Protein AF-A0A8B6BRU9-F1 (afdb_monomer)

Mean predicted aligned error: 6.91 Å

Structure (mmCIF, N/CA/C/O backbone):
data_AF-A0A8B6BRU9-F1
#
_entry.id   AF-A0A8B6BRU9-F1
#
loop_
_atom_site.group_PDB
_atom_site.id
_atom_site.type_symbol
_atom_site.label_atom_id
_atom_site.label_alt_id
_atom_site.label_comp_id
_atom_site.label_asym_id
_atom_site.label_entity_id
_atom_site.label_seq_id
_atom_site.pdbx_PDB_ins_code
_atom_site.Cartn_x
_atom_site.Cartn_y
_atom_site.Cartn_z
_atom_site.occupancy
_atom_site.B_iso_or_equiv
_atom_site.auth_seq_id
_atom_site.auth_comp_id
_atom_site.auth_asym_id
_atom_site.auth_atom_id
_atom_site.pdbx_PDB_model_num
ATOM 1 N N . SER A 1 1 ? 18.654 -21.212 -11.147 1.00 52.75 1 SER A N 1
ATOM 2 C CA . SER A 1 1 ? 19.265 -21.314 -9.809 1.00 52.75 1 SER A CA 1
ATOM 3 C C . SER A 1 1 ? 19.669 -22.758 -9.631 1.00 52.75 1 SER A C 1
ATOM 5 O O . SER A 1 1 ? 18.832 -23.611 -9.872 1.00 52.75 1 SER A O 1
ATOM 7 N N . ASN A 1 2 ? 20.925 -23.029 -9.279 1.00 65.88 2 ASN A N 1
ATOM 8 C CA . ASN A 1 2 ? 21.421 -24.390 -9.036 1.00 65.88 2 ASN A CA 1
ATOM 9 C C . ASN A 1 2 ? 21.401 -24.660 -7.526 1.00 65.88 2 ASN A C 1
ATOM 11 O O . ASN A 1 2 ? 22.452 -24.834 -6.919 1.00 65.88 2 ASN A O 1
ATOM 15 N N . ILE A 1 3 ? 20.226 -24.543 -6.906 1.00 76.19 3 ILE A N 1
ATOM 16 C CA . ILE A 1 3 ? 20.066 -24.890 -5.491 1.00 76.19 3 ILE A CA 1
ATOM 17 C C . ILE A 1 3 ? 19.654 -26.359 -5.480 1.00 76.19 3 ILE A C 1
ATOM 19 O O . ILE A 1 3 ? 18.602 -26.680 -6.022 1.00 76.19 3 ILE A O 1
ATOM 23 N N . ASP A 1 4 ? 20.517 -27.218 -4.945 1.00 79.44 4 ASP A N 1
ATOM 24 C CA . ASP A 1 4 ? 20.210 -28.621 -4.671 1.00 79.44 4 ASP A CA 1
ATOM 25 C C . ASP A 1 4 ? 19.446 -28.690 -3.344 1.00 79.44 4 ASP A C 1
ATOM 27 O O . ASP A 1 4 ? 19.988 -28.368 -2.286 1.00 79.44 4 ASP A O 1
ATOM 31 N N . ASP A 1 5 ? 18.159 -29.014 -3.422 1.00 79.31 5 ASP A N 1
ATOM 32 C CA . ASP A 1 5 ? 17.233 -29.138 -2.298 1.00 79.31 5 ASP A CA 1
ATOM 33 C C . ASP A 1 5 ? 16.903 -30.602 -1.973 1.00 79.31 5 ASP A C 1
ATOM 35 O O . ASP A 1 5 ? 16.049 -30.868 -1.128 1.00 79.3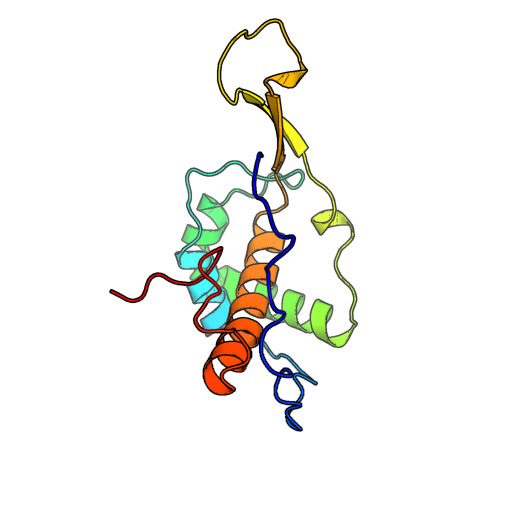1 5 ASP A O 1
ATOM 39 N N . SER A 1 6 ? 17.616 -31.560 -2.575 1.00 84.12 6 SER A N 1
ATOM 40 C CA . SER A 1 6 ? 17.391 -32.996 -2.363 1.00 84.12 6 SER A CA 1
ATOM 41 C C . SER A 1 6 ? 17.587 -33.441 -0.907 1.00 84.12 6 SER A C 1
ATOM 43 O O . SER A 1 6 ? 16.987 -34.424 -0.474 1.00 84.12 6 SER A O 1
ATOM 45 N N . SER A 1 7 ? 18.379 -32.695 -0.128 1.00 82.00 7 SER A N 1
ATOM 46 C CA . SER A 1 7 ? 18.582 -32.895 1.313 1.00 82.00 7 SER A CA 1
ATOM 47 C C . SER A 1 7 ? 17.824 -31.891 2.192 1.00 82.00 7 SER A C 1
ATOM 49 O O . SER A 1 7 ? 18.076 -31.823 3.398 1.00 82.00 7 SER A O 1
ATOM 51 N N . ALA A 1 8 ? 16.952 -31.055 1.620 1.00 76.75 8 ALA A N 1
ATOM 52 C CA . ALA A 1 8 ? 16.189 -30.085 2.392 1.00 76.75 8 ALA A CA 1
ATOM 53 C C . ALA A 1 8 ? 15.130 -30.813 3.227 1.00 76.75 8 ALA A C 1
ATOM 55 O O . ALA A 1 8 ? 14.197 -31.418 2.703 1.00 76.75 8 ALA A O 1
ATOM 56 N N . MET A 1 9 ? 15.265 -30.743 4.550 1.00 75.44 9 MET A N 1
ATOM 57 C CA . MET A 1 9 ? 14.213 -31.194 5.453 1.00 75.44 9 MET A CA 1
ATOM 58 C C . MET A 1 9 ? 13.185 -30.079 5.623 1.00 75.44 9 MET A C 1
ATOM 60 O O . MET A 1 9 ? 13.547 -28.913 5.814 1.00 75.44 9 MET A O 1
ATOM 64 N N . LEU A 1 10 ? 11.901 -30.435 5.561 1.00 69.81 10 LEU A N 1
ATOM 65 C CA . LEU A 1 10 ? 10.838 -29.514 5.946 1.00 69.81 10 LEU A CA 1
ATOM 66 C C . LEU A 1 10 ? 11.035 -29.108 7.418 1.00 69.81 10 LEU A C 1
ATOM 68 O O . LEU A 1 10 ? 11.491 -29.932 8.217 1.00 69.81 10 LEU A O 1
ATOM 72 N N . PRO A 1 11 ? 10.719 -27.856 7.793 1.00 67.81 11 PRO A N 1
ATOM 73 C CA . PRO A 1 11 ? 10.690 -27.466 9.197 1.00 67.81 11 PRO A CA 1
ATOM 74 C C . PRO A 1 11 ? 9.796 -28.414 10.009 1.00 67.81 11 PRO A C 1
ATOM 76 O O . PRO A 1 11 ? 8.821 -28.941 9.470 1.00 67.81 11 PRO A O 1
ATOM 79 N N . GLU A 1 12 ? 10.113 -28.594 11.297 1.00 69.50 12 GLU A N 1
ATOM 80 C CA . GLU A 1 12 ? 9.214 -29.250 12.260 1.00 69.50 12 GLU A CA 1
ATOM 81 C C . GLU A 1 12 ? 7.785 -28.701 12.119 1.00 69.50 12 GLU A C 1
ATOM 83 O O . GLU A 1 12 ? 7.612 -27.518 11.802 1.00 69.50 12 GLU A O 1
ATOM 88 N N . GLU A 1 13 ? 6.780 -29.565 12.325 1.00 65.06 13 GLU A N 1
ATOM 89 C CA . GLU A 1 13 ? 5.365 -29.238 12.124 1.00 65.06 13 GLU A CA 1
ATOM 90 C C . GLU A 1 13 ? 5.026 -27.852 12.683 1.00 65.06 13 GLU A C 1
ATOM 92 O O . GLU A 1 13 ? 5.288 -27.533 13.848 1.00 65.06 13 GLU A O 1
ATOM 97 N N . LEU A 1 14 ? 4.458 -27.006 11.818 1.00 65.06 14 LEU A N 1
ATOM 98 C CA . LEU A 1 14 ? 4.011 -25.677 12.206 1.00 65.06 14 LEU A CA 1
ATOM 99 C C . LEU A 1 14 ? 3.031 -25.826 13.368 1.00 65.06 14 LEU A C 1
ATOM 101 O O . LEU A 1 14 ? 2.045 -26.554 13.262 1.00 65.06 14 LEU A O 1
ATOM 105 N N . LYS A 1 15 ? 3.294 -25.118 14.471 1.00 65.12 15 LYS A N 1
ATOM 106 C CA . LYS A 1 15 ? 2.386 -25.095 15.618 1.00 65.12 15 LYS A CA 1
ATOM 107 C C . LYS A 1 15 ? 0.998 -24.673 15.142 1.00 65.12 15 LYS A C 1
ATOM 109 O O . LYS A 1 15 ? 0.804 -23.524 14.750 1.00 65.12 15 LYS A O 1
ATOM 114 N N . THR A 1 16 ? 0.031 -25.580 15.223 1.00 65.38 16 THR A N 1
ATOM 115 C CA . THR A 1 16 ? -1.384 -25.223 15.146 1.00 65.38 16 THR A CA 1
ATOM 116 C C . THR A 1 16 ? -1.723 -24.361 16.352 1.00 65.38 16 THR A C 1
ATOM 118 O O . THR A 1 16 ? -1.684 -24.808 17.498 1.00 65.38 16 THR A O 1
ATOM 121 N N . ILE A 1 17 ? -2.011 -23.097 16.081 1.00 71.19 17 ILE A N 1
ATOM 122 C CA . ILE A 1 17 ? -2.473 -22.104 17.048 1.00 71.19 17 ILE A CA 1
ATOM 123 C C . ILE A 1 17 ? -3.997 -22.139 17.067 1.00 71.19 17 ILE A C 1
ATOM 125 O O . ILE A 1 17 ? -4.619 -22.260 16.016 1.00 71.19 17 ILE A O 1
ATOM 129 N N . SER A 1 18 ? -4.600 -22.016 18.250 1.00 71.75 18 SER A N 1
ATOM 130 C CA . SER A 1 18 ? -6.062 -21.936 18.368 1.00 71.75 18 SER A CA 1
ATOM 131 C C . SER A 1 18 ? -6.612 -20.519 18.180 1.00 71.75 18 SER A C 1
ATOM 133 O O . SER A 1 18 ? -7.825 -20.355 18.126 1.00 71.75 18 SER A O 1
ATOM 135 N N . ASP A 1 19 ? -5.746 -19.503 18.171 1.00 81.25 19 ASP A N 1
ATOM 136 C CA . ASP A 1 19 ? -6.125 -18.094 18.039 1.00 81.25 19 ASP A CA 1
ATOM 137 C C . ASP A 1 19 ? -6.041 -17.696 16.563 1.00 81.25 19 ASP A C 1
ATOM 139 O O . ASP A 1 19 ? -4.944 -17.604 16.014 1.00 81.25 19 ASP A O 1
ATOM 143 N N . ASP A 1 20 ? -7.195 -17.527 15.920 1.00 83.25 20 ASP A N 1
ATOM 144 C CA . ASP A 1 20 ? -7.311 -17.172 14.503 1.00 83.25 20 ASP A CA 1
ATOM 145 C C . ASP A 1 20 ? -7.592 -15.672 14.329 1.00 83.25 20 ASP A C 1
ATOM 147 O O . ASP A 1 20 ? -8.274 -15.038 15.142 1.00 83.25 20 ASP A O 1
ATOM 151 N N . ILE A 1 21 ? -7.114 -15.094 13.225 1.00 87.50 21 ILE A N 1
ATOM 152 C CA . ILE A 1 21 ? -7.401 -13.705 12.851 1.00 87.50 21 ILE A CA 1
ATOM 153 C C . ILE A 1 21 ? -8.797 -13.643 12.220 1.00 87.50 21 ILE A C 1
ATOM 155 O O . ILE A 1 21 ? -8.961 -13.459 11.017 1.00 87.50 21 ILE A O 1
ATOM 159 N N . SER A 1 22 ? -9.819 -13.780 13.059 1.00 87.44 22 SER A N 1
ATOM 160 C CA . SER A 1 22 ? -11.223 -13.770 12.628 1.00 87.44 22 SER A CA 1
ATOM 161 C C . SER A 1 22 ? -11.722 -12.390 12.189 1.00 87.44 22 SER A C 1
ATOM 163 O O . SER A 1 22 ? -12.653 -12.290 11.390 1.00 87.44 22 SER A O 1
ATOM 165 N N . TYR A 1 23 ? -11.121 -11.313 12.703 1.00 89.75 23 TYR A N 1
ATOM 166 C CA . TYR A 1 23 ? -11.561 -9.946 12.440 1.00 89.75 23 TYR A CA 1
ATOM 167 C C . TYR A 1 23 ? -10.405 -8.944 12.523 1.00 89.75 23 TYR A C 1
ATOM 169 O O . TYR A 1 23 ? -9.545 -9.022 13.403 1.00 89.75 23 TYR A O 1
ATOM 177 N N . ILE A 1 24 ? -10.400 -7.971 11.609 1.00 94.25 24 ILE A N 1
ATOM 178 C CA . ILE A 1 24 ? -9.455 -6.852 11.594 1.00 94.25 24 ILE A CA 1
ATOM 179 C C . ILE A 1 24 ? -10.256 -5.557 11.560 1.00 94.25 24 ILE A C 1
ATOM 181 O O . ILE A 1 24 ? -10.998 -5.303 10.614 1.00 94.25 24 ILE A O 1
ATOM 185 N N . GLU A 1 25 ? -10.029 -4.709 12.558 1.00 95.38 25 GLU A N 1
ATOM 186 C CA . GLU A 1 25 ? -10.527 -3.340 12.582 1.00 95.38 25 GLU A CA 1
ATOM 187 C C . GLU A 1 25 ? -9.362 -2.364 12.560 1.00 95.38 25 GLU A C 1
ATOM 189 O O . GLU A 1 25 ? -8.460 -2.395 13.403 1.00 95.38 25 GLU A O 1
ATOM 194 N N . LEU A 1 26 ? -9.386 -1.481 11.570 1.00 97.44 26 LEU A N 1
ATOM 195 C CA . LEU A 1 26 ? -8.394 -0.437 11.425 1.00 97.44 26 LEU A CA 1
ATOM 196 C C . LEU A 1 26 ? -8.837 0.795 12.205 1.00 97.44 26 LEU A C 1
ATOM 198 O O . LEU A 1 26 ? -9.981 1.236 12.108 1.00 97.44 26 LEU A O 1
ATOM 202 N N . THR A 1 27 ? -7.907 1.391 12.945 1.00 97.94 27 THR A N 1
ATOM 203 C CA . THR A 1 27 ? -8.138 2.671 13.618 1.00 97.94 27 THR A CA 1
ATOM 204 C C . THR A 1 27 ? -7.679 3.829 12.740 1.00 97.94 27 THR A C 1
ATOM 206 O O . THR A 1 27 ? -6.766 3.700 11.918 1.00 97.94 27 THR A O 1
ATOM 209 N N . VAL A 1 28 ? -8.266 5.010 12.953 1.00 98.25 28 VAL A N 1
ATOM 210 C CA . VAL A 1 28 ? -7.859 6.239 12.248 1.00 98.25 28 VAL A CA 1
ATOM 211 C C . VAL A 1 28 ? -6.375 6.557 12.440 1.00 98.25 28 VAL A C 1
ATOM 213 O O . VAL A 1 28 ? -5.734 7.044 11.513 1.00 98.25 28 VAL A O 1
ATOM 216 N N . THR A 1 29 ? -5.814 6.234 13.609 1.00 97.75 29 THR A N 1
ATOM 217 C CA . THR A 1 29 ? -4.391 6.421 13.916 1.00 97.75 29 THR A CA 1
ATOM 218 C C . THR A 1 29 ? -3.518 5.507 13.063 1.00 97.75 29 THR A C 1
ATOM 220 O O . THR A 1 29 ? -2.563 5.975 12.454 1.00 97.75 29 THR A O 1
ATOM 223 N N . VAL A 1 30 ? -3.880 4.222 12.937 1.00 97.00 30 VAL A N 1
ATOM 224 C CA . VAL A 1 30 ? -3.145 3.279 12.077 1.00 97.00 30 VAL A CA 1
ATOM 225 C C . VAL A 1 30 ? -3.159 3.749 10.626 1.00 97.00 30 VAL A C 1
ATOM 227 O O . VAL A 1 30 ? -2.121 3.724 9.969 1.00 97.00 30 VAL A O 1
ATOM 230 N N . VAL A 1 31 ? -4.308 4.199 10.122 1.00 98.25 31 VAL A N 1
ATOM 231 C CA . VAL A 1 31 ? -4.417 4.703 8.746 1.00 98.25 31 VAL A CA 1
ATOM 232 C C . VAL A 1 31 ? -3.576 5.965 8.553 1.00 98.25 31 VAL A C 1
ATOM 234 O O . VAL A 1 31 ? -2.841 6.058 7.572 1.00 98.25 31 VAL A O 1
ATOM 237 N N . GLU A 1 32 ? -3.616 6.908 9.494 1.00 98.44 32 GLU A N 1
ATOM 238 C CA . GLU A 1 32 ? -2.794 8.120 9.436 1.00 98.44 32 GLU A CA 1
ATOM 239 C C . GLU A 1 32 ? -1.292 7.809 9.426 1.00 98.44 32 GLU A C 1
ATOM 241 O O . GLU A 1 32 ? -0.558 8.361 8.603 1.00 98.44 32 GLU A O 1
ATOM 246 N N . ASP A 1 33 ? -0.836 6.903 10.292 1.00 97.94 33 ASP A N 1
ATOM 247 C CA . ASP A 1 33 ? 0.566 6.485 10.353 1.00 97.94 33 ASP A CA 1
ATOM 248 C C . ASP A 1 33 ? 1.026 5.889 9.020 1.00 97.94 33 ASP A C 1
ATOM 250 O O . ASP A 1 33 ? 2.114 6.209 8.535 1.00 97.94 33 ASP A O 1
ATOM 254 N N . ILE A 1 34 ? 0.185 5.055 8.397 1.00 98.06 34 ILE A N 1
ATOM 255 C CA . ILE A 1 34 ? 0.468 4.479 7.081 1.00 98.06 34 ILE A CA 1
ATOM 256 C C . ILE A 1 34 ? 0.574 5.569 6.010 1.00 98.06 34 ILE A C 1
ATOM 258 O O . ILE A 1 34 ? 1.529 5.552 5.233 1.00 98.06 34 ILE A O 1
ATOM 262 N N . LEU A 1 35 ? -0.343 6.540 5.988 1.00 98.38 35 LEU A N 1
ATOM 263 C CA . LEU A 1 35 ? -0.306 7.652 5.031 1.00 98.38 35 LEU A CA 1
ATOM 264 C C . LEU A 1 35 ? 0.966 8.501 5.187 1.00 98.38 35 LEU A C 1
ATOM 266 O O . LEU A 1 35 ? 1.596 8.862 4.193 1.00 98.38 35 LEU A O 1
ATOM 270 N N . LYS A 1 36 ? 1.408 8.761 6.423 1.00 98.12 36 LYS A N 1
ATOM 271 C CA . LYS A 1 36 ? 2.616 9.559 6.708 1.00 98.12 36 LYS A CA 1
ATOM 272 C C . LYS A 1 36 ? 3.911 8.911 6.213 1.00 98.12 36 LYS A C 1
ATOM 274 O O . LYS A 1 36 ? 4.861 9.619 5.859 1.00 98.12 36 LYS A O 1
ATOM 279 N N . ILE A 1 37 ? 3.971 7.580 6.163 1.00 96.94 37 ILE A N 1
ATOM 280 C CA . ILE A 1 37 ? 5.163 6.844 5.706 1.00 96.94 37 ILE A CA 1
ATOM 281 C C . ILE A 1 37 ? 5.154 6.530 4.206 1.00 96.94 37 ILE A C 1
ATOM 283 O O . ILE A 1 37 ? 6.125 5.963 3.699 1.00 96.94 37 ILE A O 1
ATOM 287 N N . VAL A 1 38 ? 4.097 6.904 3.478 1.00 97.00 38 VAL A N 1
ATOM 288 C CA . VAL A 1 38 ? 4.074 6.811 2.015 1.00 97.00 38 VAL A CA 1
ATOM 289 C C . VAL A 1 38 ? 5.244 7.613 1.437 1.00 97.00 38 VAL A C 1
ATOM 291 O O . VAL A 1 38 ? 5.530 8.734 1.859 1.00 97.00 38 VAL A O 1
ATOM 294 N N . ASN A 1 39 ? 5.948 7.035 0.461 1.00 96.94 39 ASN A N 1
ATOM 295 C CA . ASN A 1 39 ? 7.031 7.734 -0.220 1.00 96.94 39 ASN A CA 1
ATOM 296 C C . ASN A 1 39 ? 6.442 8.700 -1.271 1.00 96.94 39 ASN A C 1
ATOM 298 O O . ASN A 1 39 ? 5.895 8.223 -2.271 1.00 96.94 39 ASN A O 1
ATOM 302 N N . PRO A 1 40 ? 6.576 10.030 -1.089 1.00 97.00 40 PRO A N 1
ATOM 303 C CA . PRO A 1 40 ? 5.925 11.025 -1.940 1.00 97.00 40 PRO A CA 1
ATOM 304 C C . PRO A 1 40 ? 6.481 11.081 -3.370 1.00 97.00 40 PRO A C 1
ATOM 306 O O . PRO A 1 40 ? 5.843 11.678 -4.231 1.00 97.00 40 PRO A O 1
ATOM 309 N N . THR A 1 41 ? 7.648 10.483 -3.642 1.00 96.69 41 THR A N 1
ATOM 310 C CA . THR A 1 41 ? 8.295 10.511 -4.968 1.00 96.69 41 THR A CA 1
ATOM 311 C C . THR A 1 41 ? 7.941 9.313 -5.848 1.00 96.69 41 THR A C 1
ATOM 313 O O . THR A 1 41 ? 8.401 9.221 -6.985 1.00 96.69 41 THR A O 1
ATOM 316 N N . LYS A 1 42 ? 7.149 8.361 -5.338 1.00 93.81 42 LYS A N 1
ATOM 317 C CA . LYS A 1 42 ? 6.716 7.196 -6.117 1.00 93.81 42 LYS A CA 1
ATOM 318 C C . LYS A 1 42 ? 5.649 7.580 -7.150 1.00 93.81 42 LYS A C 1
ATOM 320 O O . LYS A 1 42 ? 4.956 8.581 -7.013 1.00 93.81 42 LYS A O 1
ATOM 325 N N . ALA A 1 43 ? 5.528 6.762 -8.191 1.00 94.31 43 ALA A N 1
ATOM 326 C CA . ALA A 1 43 ? 4.511 6.936 -9.222 1.00 94.31 43 ALA A CA 1
ATOM 327 C C . ALA A 1 43 ? 3.108 6.567 -8.704 1.00 94.31 43 ALA A C 1
ATOM 329 O O . ALA A 1 43 ? 2.969 5.645 -7.892 1.00 94.31 43 ALA A O 1
ATOM 330 N N . SER A 1 44 ? 2.087 7.264 -9.206 1.00 95.69 44 SER A N 1
ATOM 331 C CA . SER A 1 44 ? 0.679 6.909 -8.998 1.00 95.69 44 SER A CA 1
ATOM 332 C C . SER A 1 44 ? 0.289 5.657 -9.791 1.00 95.69 44 SER A C 1
ATOM 334 O O . SER A 1 44 ? 0.937 5.299 -10.779 1.00 95.69 44 SER A O 1
ATOM 336 N N . GLY A 1 45 ? -0.790 5.002 -9.359 1.00 95.38 45 GLY A N 1
ATOM 337 C CA . GLY A 1 45 ? -1.445 3.944 -10.126 1.00 95.38 45 GLY A CA 1
ATOM 338 C C . GLY A 1 45 ? -2.397 4.503 -11.196 1.00 95.38 45 GLY A C 1
ATOM 339 O O . GLY A 1 45 ? -2.360 5.700 -11.493 1.00 95.38 45 GLY A O 1
ATOM 340 N N . PRO A 1 46 ? -3.287 3.661 -11.753 1.00 95.88 46 PRO A N 1
ATOM 341 C CA . PRO A 1 46 ? -4.277 4.065 -12.758 1.00 95.88 46 PRO A CA 1
ATOM 342 C C . PRO A 1 46 ? -5.304 5.100 -12.275 1.00 95.88 46 PRO A C 1
ATOM 344 O O . PRO A 1 46 ? -6.008 5.683 -13.090 1.00 95.88 46 PRO A O 1
ATOM 347 N N . ASP A 1 47 ? -5.414 5.314 -10.963 1.00 94.19 47 ASP A N 1
ATOM 348 C CA . ASP A 1 47 ? -6.298 6.306 -10.341 1.00 94.19 47 ASP A CA 1
ATOM 349 C C . ASP A 1 47 ? -5.705 7.724 -10.321 1.00 94.19 47 ASP A C 1
ATOM 351 O O . ASP A 1 47 ? -6.387 8.671 -9.939 1.00 94.19 47 ASP A O 1
ATOM 355 N N . PHE A 1 48 ? -4.434 7.875 -10.713 1.00 95.00 48 PHE A N 1
ATOM 356 C CA . PHE A 1 48 ? -3.681 9.132 -10.724 1.00 95.00 48 PHE A CA 1
ATOM 357 C C . PHE A 1 48 ? -3.549 9.827 -9.359 1.00 95.00 48 PHE A C 1
ATOM 359 O O . PHE A 1 48 ? -3.034 10.945 -9.277 1.00 95.00 48 PHE A O 1
ATOM 366 N N . ILE A 1 49 ? -3.907 9.157 -8.261 1.00 95.94 49 ILE A N 1
ATOM 367 C CA . ILE A 1 49 ? -3.821 9.733 -6.918 1.00 95.94 49 ILE A CA 1
ATOM 368 C C . ILE A 1 49 ? -2.358 9.752 -6.472 1.00 95.94 49 ILE A C 1
ATOM 370 O O . ILE A 1 49 ? -1.715 8.715 -6.305 1.00 95.94 49 ILE A O 1
ATOM 374 N N . SER A 1 50 ? -1.825 10.961 -6.281 1.00 96.50 50 SER A N 1
ATOM 375 C CA . SER A 1 50 ? -0.423 11.166 -5.915 1.00 96.50 50 SER A CA 1
ATOM 376 C C . SER A 1 50 ? -0.121 10.651 -4.501 1.00 96.50 50 SER A C 1
ATOM 378 O O . SER A 1 50 ? -0.826 11.018 -3.555 1.00 96.50 50 SER A O 1
ATOM 380 N N . PRO A 1 51 ? 0.985 9.908 -4.297 1.00 97.81 51 PRO A N 1
ATOM 381 C CA . PRO A 1 51 ? 1.443 9.563 -2.955 1.00 97.81 51 PRO A CA 1
ATOM 382 C C . PRO A 1 51 ? 1.747 10.800 -2.096 1.00 97.81 51 PRO A C 1
ATOM 384 O O . PRO A 1 51 ? 1.541 10.777 -0.884 1.00 97.81 51 PRO A O 1
ATOM 387 N N . LYS A 1 52 ? 2.207 11.895 -2.720 1.00 98.25 52 LYS A N 1
ATOM 388 C CA . LYS A 1 52 ? 2.455 13.169 -2.035 1.00 98.25 52 LYS A CA 1
ATOM 389 C C . LYS A 1 52 ? 1.160 13.752 -1.475 1.00 98.25 52 LYS A C 1
ATOM 391 O O . LYS A 1 52 ? 1.133 14.123 -0.310 1.00 98.25 52 LYS A O 1
ATOM 396 N N . LEU A 1 53 ? 0.086 13.768 -2.268 1.00 97.94 53 LEU A N 1
ATOM 397 C CA . LEU A 1 53 ? -1.229 14.235 -1.815 1.00 97.94 53 LEU A CA 1
ATOM 398 C C . LEU A 1 53 ? -1.694 13.456 -0.579 1.00 97.94 53 LEU A C 1
ATOM 400 O O . LEU A 1 53 ? -2.090 14.062 0.410 1.00 97.94 53 LEU A O 1
ATOM 404 N N . LEU A 1 54 ? -1.605 12.123 -0.621 1.00 98.19 54 LEU A N 1
ATOM 405 C CA . LEU A 1 54 ? -2.028 11.264 0.488 1.00 98.19 54 LEU A CA 1
ATOM 406 C C . LEU A 1 54 ? -1.248 11.531 1.780 1.00 98.19 54 LEU A C 1
ATOM 408 O O . LEU A 1 54 ? -1.831 11.516 2.863 1.00 98.19 54 LEU A O 1
ATOM 412 N N . LYS A 1 55 ? 0.059 11.780 1.658 1.00 98.50 55 LYS A N 1
ATOM 413 C CA . LYS A 1 55 ? 0.932 12.080 2.791 1.00 98.50 55 LYS A CA 1
ATOM 414 C C . LYS A 1 55 ? 0.657 13.460 3.388 1.00 98.50 55 LYS A C 1
ATOM 416 O O . LYS A 1 55 ? 0.492 13.561 4.598 1.00 98.50 55 LYS A O 1
ATOM 421 N N . GLU A 1 56 ? 0.589 14.501 2.561 1.00 98.25 56 GLU A N 1
ATOM 422 C CA . GLU A 1 56 ? 0.366 15.879 3.027 1.00 98.25 56 GLU A CA 1
ATOM 423 C C . GLU A 1 56 ? -1.048 16.066 3.601 1.00 98.25 56 GLU A C 1
ATOM 425 O O . GLU A 1 56 ? -1.239 16.753 4.600 1.00 98.25 56 GLU A O 1
ATOM 430 N N . ALA A 1 57 ? -2.051 15.405 3.014 1.00 98.12 57 ALA A N 1
ATOM 431 C CA . ALA A 1 57 ? -3.439 15.473 3.465 1.00 98.12 57 ALA A CA 1
ATOM 432 C C . ALA A 1 57 ? -3.810 14.372 4.480 1.00 98.12 57 ALA A C 1
ATOM 434 O O . ALA A 1 57 ? -4.997 14.123 4.709 1.00 98.12 57 ALA A O 1
ATOM 435 N N . SER A 1 58 ? -2.832 13.701 5.104 1.00 98.31 58 SER A N 1
ATOM 436 C CA . SER A 1 58 ? -3.087 12.524 5.950 1.00 98.31 58 SER A CA 1
ATOM 437 C C . SER A 1 58 ? -4.038 12.812 7.115 1.00 98.31 58 SER A C 1
ATOM 439 O O . SER A 1 58 ? -4.872 11.975 7.454 1.00 98.31 58 SER A O 1
ATOM 441 N N . SER A 1 59 ? -3.935 14.000 7.719 1.00 98.19 59 SER A N 1
ATOM 442 C CA . SER A 1 59 ? -4.749 14.418 8.868 1.00 98.19 59 SER A CA 1
ATOM 443 C C . SER A 1 59 ? -6.243 14.491 8.544 1.00 98.19 59 SER A C 1
ATOM 445 O O . SER A 1 59 ? -7.070 14.222 9.414 1.00 98.19 59 SER A O 1
ATOM 447 N N . VAL A 1 60 ? -6.585 14.808 7.294 1.00 98.25 60 VAL A N 1
ATOM 448 C CA . VAL A 1 60 ? -7.966 14.907 6.810 1.00 98.25 60 VAL A CA 1
ATOM 449 C C . VAL A 1 60 ? -8.414 13.576 6.211 1.00 98.25 60 VAL A C 1
ATOM 451 O O . VAL A 1 60 ? -9.494 13.083 6.530 1.00 98.25 60 VAL A O 1
ATOM 454 N N . LEU A 1 61 ? -7.568 12.950 5.387 1.00 98.38 61 LEU A N 1
ATOM 455 C CA . LEU A 1 61 ? -7.906 11.723 4.661 1.00 98.38 61 LEU A CA 1
ATOM 456 C C . LEU A 1 61 ? -7.995 10.480 5.552 1.00 98.38 61 LEU A C 1
ATOM 458 O O . LEU A 1 61 ? -8.661 9.517 5.169 1.00 98.38 61 LEU A O 1
ATOM 462 N N . LYS A 1 62 ? -7.387 10.484 6.747 1.00 98.50 62 LYS A N 1
ATOM 463 C CA . LYS A 1 62 ? -7.432 9.333 7.665 1.00 98.50 62 LYS A CA 1
ATOM 464 C C . LYS A 1 62 ? -8.851 8.881 8.002 1.00 98.50 62 LYS A C 1
ATOM 466 O O . LYS A 1 62 ? -9.093 7.683 8.087 1.00 98.50 62 LYS A O 1
ATOM 471 N N . TYR A 1 63 ? -9.793 9.811 8.160 1.00 98.62 63 TYR A N 1
ATOM 472 C CA . TYR A 1 63 ? -11.172 9.492 8.531 1.00 98.62 63 TYR A CA 1
ATOM 473 C C . TYR A 1 63 ? -11.939 8.777 7.407 1.00 98.62 63 TYR A C 1
ATOM 475 O O . TYR A 1 63 ? -12.394 7.653 7.638 1.00 98.62 63 TYR A O 1
ATOM 483 N N . PRO A 1 64 ? -12.074 9.353 6.190 1.00 98.50 64 PRO A N 1
ATOM 484 C CA . PRO A 1 64 ? -12.779 8.678 5.104 1.00 98.50 64 PRO A CA 1
ATOM 485 C C . PRO A 1 64 ? -12.084 7.383 4.673 1.00 98.50 64 PRO A C 1
ATOM 487 O O . PRO A 1 64 ? -12.771 6.399 4.412 1.00 98.50 64 PRO A O 1
ATOM 490 N N . LEU A 1 65 ? -10.746 7.340 4.654 1.00 98.44 65 LEU A N 1
ATOM 491 C CA . LEU A 1 65 ? -10.017 6.128 4.273 1.00 98.44 65 LEU A CA 1
ATOM 492 C C . LEU A 1 65 ? -10.164 5.011 5.307 1.00 98.44 65 LEU A C 1
ATOM 494 O O . LEU A 1 65 ? -10.375 3.868 4.922 1.00 98.44 65 LEU A O 1
ATOM 498 N N . CYS A 1 66 ? -10.138 5.325 6.604 1.00 98.62 66 CYS A N 1
ATOM 499 C CA . CYS A 1 66 ? -10.403 4.339 7.651 1.00 98.62 66 CYS A CA 1
ATOM 500 C C . CYS A 1 66 ? -11.801 3.724 7.508 1.00 98.62 66 CYS A C 1
ATOM 502 O O . CYS A 1 66 ? -11.942 2.501 7.490 1.00 98.62 66 CYS A O 1
ATOM 504 N N . LYS A 1 67 ? -12.825 4.563 7.300 1.00 98.62 67 LYS A N 1
ATOM 505 C CA . LYS A 1 67 ? -14.192 4.089 7.054 1.00 98.62 67 L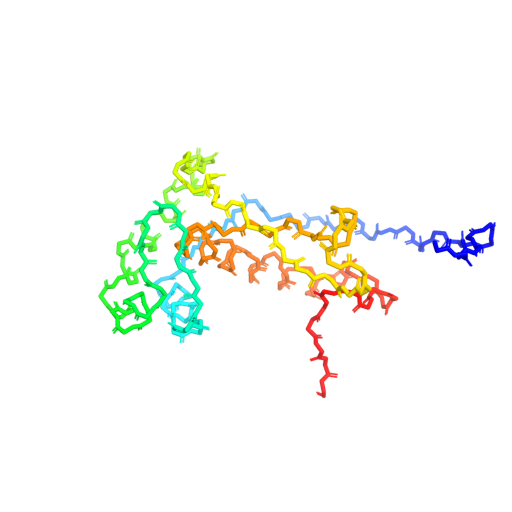YS A CA 1
ATOM 506 C C . LYS A 1 67 ? -14.269 3.205 5.807 1.00 98.62 67 LYS A C 1
ATOM 508 O O . LYS A 1 67 ? -14.898 2.153 5.853 1.00 98.62 67 LYS A O 1
ATOM 513 N N . LEU A 1 68 ? -13.622 3.611 4.715 1.00 98.25 68 LEU A N 1
ATOM 514 C CA . LEU A 1 68 ? -13.599 2.855 3.463 1.00 98.25 68 LEU A CA 1
ATOM 515 C C . LEU A 1 68 ? -12.899 1.498 3.620 1.00 98.25 68 LEU A C 1
ATOM 517 O O . LEU A 1 68 ? -13.410 0.488 3.144 1.00 98.25 68 LEU A O 1
ATOM 521 N N . PHE A 1 69 ? -11.756 1.455 4.306 1.00 98.44 69 PHE A N 1
ATOM 522 C CA . PHE A 1 69 ? -11.014 0.213 4.516 1.00 98.44 69 PHE A CA 1
ATOM 523 C C . PHE A 1 69 ? -11.784 -0.761 5.410 1.00 98.44 69 PHE A C 1
ATOM 525 O O . PHE A 1 69 ? -11.903 -1.931 5.060 1.00 98.44 69 PHE A O 1
ATOM 532 N N . ASN A 1 70 ? -12.369 -0.289 6.514 1.00 98.38 70 ASN A N 1
ATOM 533 C CA . ASN A 1 70 ? -13.193 -1.139 7.379 1.00 98.38 70 ASN A CA 1
ATOM 534 C C . ASN A 1 70 ? -14.476 -1.604 6.678 1.00 98.38 70 ASN A C 1
ATOM 536 O O . ASN A 1 70 ? -14.911 -2.736 6.883 1.00 98.38 70 ASN A O 1
ATOM 540 N N . LEU A 1 71 ? -15.064 -0.780 5.805 1.00 98.19 71 LEU A N 1
ATOM 541 C CA . LEU A 1 71 ? -16.178 -1.212 4.961 1.00 98.19 71 LEU A CA 1
ATOM 542 C C . LEU A 1 71 ? -15.747 -2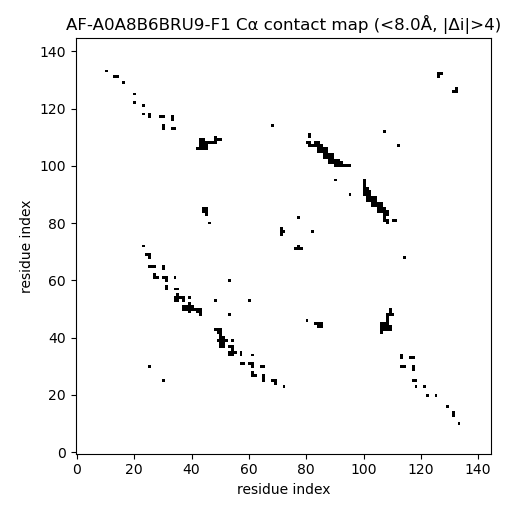.341 4.017 1.00 98.19 71 LEU A C 1
ATOM 544 O O . LEU A 1 71 ? -16.430 -3.355 3.926 1.00 98.19 71 LEU A O 1
ATOM 548 N N . SER A 1 72 ? -14.596 -2.200 3.358 1.00 98.12 72 SER A N 1
ATOM 549 C CA . SER A 1 72 ? -14.041 -3.240 2.485 1.00 98.12 72 SER A CA 1
ATOM 550 C C . SER A 1 72 ? -13.769 -4.548 3.243 1.00 98.12 72 SER A C 1
ATOM 552 O O . SER A 1 72 ? -14.143 -5.615 2.761 1.00 98.12 72 SER A O 1
ATOM 554 N N . LEU A 1 73 ? -13.201 -4.474 4.455 1.00 97.19 73 LEU A N 1
ATOM 555 C CA . LEU A 1 73 ? -12.948 -5.640 5.312 1.00 97.19 73 LEU A CA 1
ATOM 556 C C . LEU A 1 73 ? -14.247 -6.315 5.774 1.00 97.19 73 LEU A C 1
ATOM 558 O O . LEU A 1 73 ? -14.414 -7.515 5.583 1.00 97.19 73 LEU A O 1
ATOM 562 N N . SER A 1 74 ? -15.192 -5.551 6.329 1.00 97.00 74 SER A N 1
ATOM 563 C CA . SER A 1 74 ? -16.463 -6.087 6.851 1.00 97.00 74 SER A CA 1
ATOM 564 C C . SER A 1 74 ? -17.358 -6.695 5.770 1.00 97.00 74 SER A C 1
ATOM 566 O O . SER A 1 74 ? -18.072 -7.658 6.030 1.00 97.00 74 SER A O 1
ATOM 568 N N . THR A 1 75 ? -17.295 -6.172 4.545 1.00 97.00 75 THR A N 1
ATOM 569 C CA . THR A 1 75 ? -18.033 -6.712 3.390 1.00 97.00 75 THR A CA 1
ATOM 570 C C . THR A 1 75 ? -17.246 -7.763 2.612 1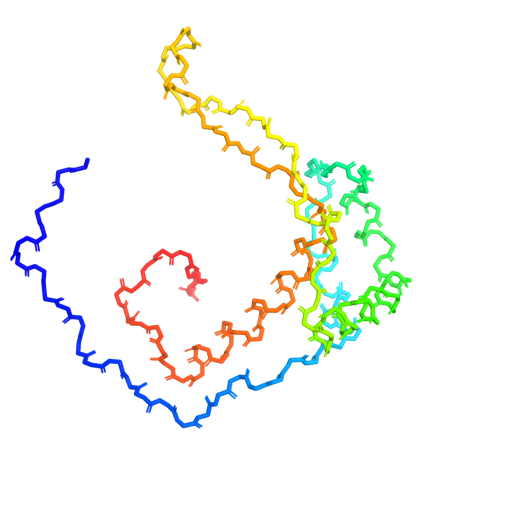.00 97.00 75 THR A C 1
ATOM 572 O O . THR A 1 75 ? -17.737 -8.257 1.598 1.00 97.00 75 THR A O 1
ATOM 575 N N . SER A 1 76 ? -16.015 -8.086 3.033 1.00 96.00 76 SER A N 1
ATOM 576 C CA . SER A 1 76 ? -15.091 -8.959 2.293 1.00 96.00 76 SER A CA 1
ATOM 577 C C . SER A 1 76 ? -14.941 -8.571 0.812 1.00 96.00 76 SER A C 1
ATOM 579 O O . SER A 1 76 ? -14.712 -9.417 -0.051 1.00 96.00 76 SER A O 1
ATOM 581 N N . THR A 1 77 ? -15.093 -7.282 0.501 1.00 97.00 77 THR A N 1
ATOM 582 C CA . THR A 1 77 ? -15.156 -6.773 -0.870 1.00 97.00 77 THR A CA 1
ATOM 583 C C . THR A 1 77 ? -14.019 -5.800 -1.107 1.00 97.00 77 THR A C 1
ATOM 585 O O . THR A 1 77 ? -14.017 -4.679 -0.597 1.00 97.00 77 THR A O 1
ATOM 588 N N . PHE A 1 78 ? -13.050 -6.215 -1.918 1.00 96.56 78 PHE A N 1
ATOM 589 C CA . PHE A 1 78 ? -11.963 -5.349 -2.358 1.00 96.56 78 PHE A CA 1
ATOM 590 C C . PHE A 1 78 ? -12.355 -4.599 -3.643 1.00 96.56 78 PHE A C 1
ATOM 592 O O . PHE A 1 78 ? -12.756 -5.272 -4.601 1.00 96.56 78 PHE A O 1
ATOM 599 N N . PRO A 1 79 ? -12.231 -3.257 -3.701 1.00 95.88 79 PRO A N 1
ATOM 600 C CA . PRO A 1 79 ? -12.625 -2.470 -4.871 1.00 95.88 79 PRO A CA 1
ATOM 601 C C . PRO A 1 79 ? -11.946 -2.934 -6.164 1.00 95.88 79 PRO A C 1
ATOM 603 O O . PRO A 1 79 ? -10.732 -3.144 -6.194 1.00 95.88 79 PRO A O 1
ATOM 606 N N . ASP A 1 80 ? -12.704 -3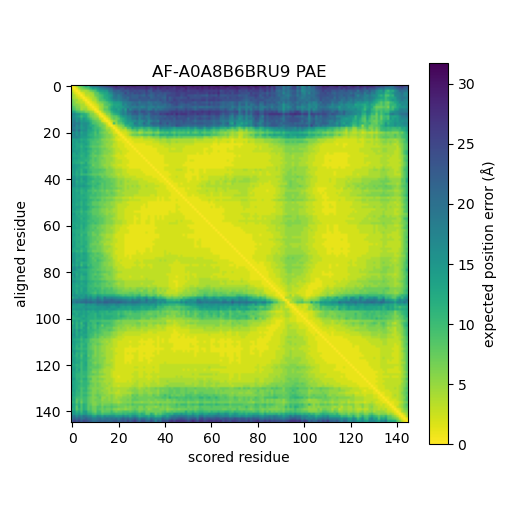.047 -7.255 1.00 95.81 80 ASP A N 1
ATOM 607 C CA . ASP A 1 80 ? -12.160 -3.471 -8.553 1.00 95.81 80 ASP A CA 1
ATOM 608 C C . ASP A 1 80 ? -11.168 -2.450 -9.120 1.00 95.81 80 ASP A C 1
ATOM 610 O O . ASP A 1 80 ? -10.166 -2.818 -9.735 1.00 95.81 80 ASP A O 1
ATOM 614 N N . GLU A 1 81 ? -11.379 -1.167 -8.827 1.00 94.31 81 GLU A N 1
ATOM 615 C CA . GLU A 1 81 ? -10.449 -0.065 -9.091 1.00 94.31 81 GLU A CA 1
ATOM 616 C C . GLU A 1 81 ? -9.051 -0.347 -8.552 1.00 94.31 81 GLU A C 1
ATOM 618 O O . GLU A 1 81 ? -8.056 -0.049 -9.214 1.00 94.31 81 GLU A O 1
ATOM 623 N N . TRP A 1 82 ? -8.969 -0.930 -7.358 1.00 95.69 82 TRP A N 1
ATOM 624 C CA . TRP A 1 82 ? -7.709 -1.179 -6.665 1.00 95.69 82 TRP A CA 1
ATOM 625 C C . TRP A 1 82 ? -6.995 -2.430 -7.172 1.00 95.69 82 TRP A C 1
ATOM 627 O O . TRP A 1 82 ? -5.789 -2.556 -6.984 1.00 95.69 82 TRP A O 1
ATOM 637 N N . LYS A 1 83 ? -7.701 -3.312 -7.890 1.00 95.12 83 LYS A N 1
ATOM 638 C CA . LYS A 1 83 ? -7.120 -4.488 -8.559 1.00 95.12 83 LYS A CA 1
ATOM 639 C C . LYS A 1 83 ? -6.426 -4.125 -9.877 1.00 95.12 83 LYS A C 1
ATOM 641 O O . LYS A 1 83 ? -5.644 -4.920 -10.397 1.00 95.12 83 LYS A O 1
ATOM 646 N N . ARG A 1 84 ? -6.699 -2.940 -10.440 1.00 96.44 84 ARG A N 1
ATOM 647 C CA . ARG A 1 84 ? -6.092 -2.475 -11.697 1.00 96.44 84 ARG A CA 1
ATOM 648 C C . ARG A 1 84 ? -4.685 -1.925 -11.468 1.00 96.44 84 ARG A C 1
ATOM 650 O O . ARG A 1 84 ? -4.431 -1.197 -10.509 1.00 96.44 84 ARG A O 1
ATOM 657 N N . ALA A 1 85 ? -3.778 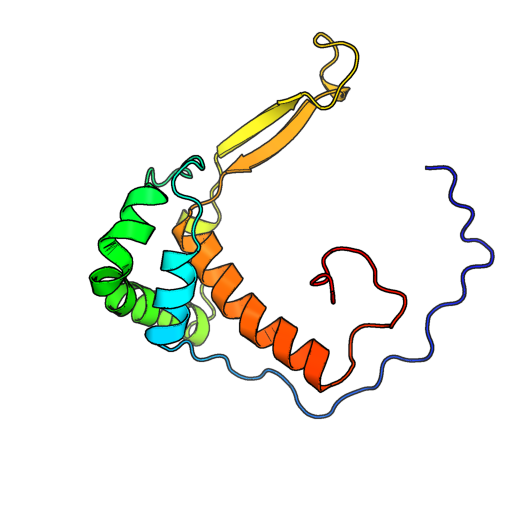-2.208 -12.402 1.00 96.75 85 ALA A N 1
ATOM 658 C CA . ALA A 1 85 ? -2.404 -1.714 -12.369 1.00 96.75 85 ALA A CA 1
ATOM 659 C C . ALA A 1 85 ? -1.929 -1.245 -13.746 1.00 96.75 85 ALA A C 1
ATOM 661 O O . ALA A 1 85 ? -2.245 -1.861 -14.762 1.00 96.75 85 ALA A O 1
ATOM 662 N N . ASN A 1 86 ? -1.084 -0.212 -13.757 1.00 95.12 86 ASN A N 1
ATOM 663 C CA . ASN A 1 86 ? -0.271 0.106 -14.928 1.00 95.12 86 ASN A CA 1
ATOM 664 C C . ASN A 1 86 ? 0.974 -0.785 -14.899 1.00 95.12 86 ASN A C 1
ATOM 666 O O . ASN A 1 86 ? 1.738 -0.740 -13.934 1.00 95.12 86 ASN A O 1
ATOM 670 N N . VAL A 1 87 ? 1.177 -1.602 -15.931 1.00 94.69 87 VAL A N 1
ATOM 671 C CA . VAL A 1 87 ? 2.332 -2.504 -16.018 1.00 94.69 87 VAL A CA 1
ATOM 672 C C . VAL A 1 87 ? 3.425 -1.842 -16.845 1.00 94.69 87 VAL A C 1
ATOM 674 O O . VAL A 1 87 ? 3.241 -1.573 -18.029 1.00 94.69 87 VAL A O 1
ATOM 677 N N . THR A 1 88 ? 4.578 -1.588 -16.227 1.00 91.56 88 THR A N 1
ATOM 678 C CA . THR A 1 88 ? 5.741 -0.991 -16.895 1.00 91.56 88 THR A CA 1
ATOM 679 C C . THR A 1 88 ? 6.918 -1.968 -16.885 1.00 91.56 88 THR A C 1
ATOM 681 O O . THR A 1 88 ? 7.280 -2.466 -15.815 1.00 91.56 88 THR A O 1
ATOM 684 N N . PRO A 1 89 ? 7.546 -2.256 -18.039 1.00 92.25 89 PRO A N 1
ATOM 685 C CA . PRO A 1 89 ? 8.756 -3.063 -18.086 1.00 92.25 89 PRO A CA 1
ATOM 686 C C . PRO A 1 89 ? 9.947 -2.266 -17.538 1.00 92.25 89 PRO A C 1
ATOM 688 O O . PRO A 1 89 ? 10.265 -1.183 -18.023 1.00 92.25 89 PRO A O 1
ATOM 691 N N . VAL A 1 90 ? 10.636 -2.818 -16.540 1.00 91.69 90 VAL A N 1
ATOM 692 C CA . VAL A 1 90 ? 11.868 -2.256 -15.978 1.00 91.69 90 VAL A CA 1
ATOM 693 C C . VAL A 1 90 ? 13.044 -3.146 -16.327 1.00 91.69 90 VAL A C 1
ATOM 695 O O . VAL A 1 90 ? 13.029 -4.358 -16.106 1.00 91.69 90 VAL A O 1
ATOM 698 N N . TYR A 1 91 ? 14.075 -2.524 -16.877 1.00 91.25 91 TYR A N 1
ATOM 699 C CA . TYR A 1 91 ? 15.287 -3.202 -17.291 1.00 91.25 91 TYR A CA 1
ATOM 700 C C . TYR A 1 91 ? 16.054 -3.758 -16.082 1.00 91.25 91 TYR A C 1
ATOM 702 O O . TYR A 1 91 ? 16.314 -3.041 -15.117 1.00 91.25 91 TYR A O 1
ATOM 710 N N . LYS A 1 92 ? 16.389 -5.053 -16.121 1.00 82.06 92 LYS A N 1
ATOM 711 C CA . LYS A 1 92 ? 17.024 -5.767 -15.006 1.00 82.06 92 LYS A CA 1
ATOM 712 C C . LYS A 1 92 ? 18.548 -5.714 -15.047 1.00 82.06 92 LYS A C 1
ATOM 714 O O . LYS A 1 92 ? 19.095 -5.654 -13.955 1.00 82.06 92 LYS A O 1
ATOM 719 N N . ASN A 1 93 ? 19.165 -5.869 -16.235 1.00 71.75 93 ASN A N 1
ATOM 720 C CA . ASN A 1 93 ? 20.599 -5.790 -16.624 1.00 71.75 93 ASN A CA 1
ATOM 721 C C . ASN A 1 93 ? 20.854 -6.658 -17.895 1.00 71.75 93 ASN A C 1
ATOM 723 O O . ASN A 1 93 ? 20.060 -7.557 -18.168 1.00 71.75 93 ASN A O 1
ATOM 727 N N . SER A 1 94 ? 21.981 -6.454 -18.605 1.00 80.94 94 SER A N 1
ATOM 728 C CA . SER A 1 94 ? 22.481 -7.129 -19.842 1.00 80.94 94 SER A CA 1
ATOM 729 C C . SER A 1 94 ? 22.232 -6.475 -21.225 1.00 80.94 94 SER A C 1
ATOM 731 O O . SER A 1 94 ? 22.844 -5.449 -21.512 1.00 80.94 94 SER A O 1
ATOM 733 N N . LYS A 1 95 ? 21.455 -7.086 -22.134 1.00 86.62 95 LYS A N 1
ATOM 734 C CA . LYS A 1 95 ? 21.203 -6.590 -23.501 1.00 86.62 95 LYS A CA 1
ATOM 735 C C . LYS A 1 95 ? 19.825 -5.912 -23.558 1.00 86.62 95 LYS A C 1
ATOM 737 O O . LYS A 1 95 ? 18.828 -6.629 -23.457 1.00 86.62 95 LYS A O 1
ATOM 742 N N . PRO A 1 96 ? 19.736 -4.584 -23.773 1.00 85.94 96 PRO A N 1
ATOM 743 C CA . PRO A 1 96 ? 18.455 -3.865 -23.844 1.00 85.94 96 PRO A CA 1
ATOM 744 C C . PRO A 1 96 ? 17.533 -4.326 -24.981 1.00 85.94 96 PRO A C 1
ATOM 746 O O . PRO A 1 96 ? 16.325 -4.155 -24.906 1.00 85.94 96 PRO A O 1
ATOM 749 N N . ASN A 1 97 ? 18.087 -4.946 -26.025 1.00 89.44 97 ASN A N 1
ATOM 750 C CA . ASN A 1 97 ? 17.308 -5.403 -27.180 1.00 89.44 97 ASN A CA 1
ATOM 751 C C . ASN A 1 97 ? 16.660 -6.782 -26.975 1.00 89.44 97 ASN A C 1
ATOM 753 O O . ASN A 1 97 ? 15.925 -7.242 -27.844 1.00 89.44 97 ASN A O 1
ATOM 757 N N . ASP A 1 98 ? 16.937 -7.464 -25.861 1.00 90.12 98 ASP A N 1
ATOM 758 C CA . ASP A 1 98 ? 16.299 -8.737 -25.530 1.00 90.12 98 ASP A CA 1
ATOM 759 C C . ASP A 1 98 ? 15.229 -8.515 -24.456 1.00 90.12 98 ASP A C 1
ATOM 761 O O . ASP A 1 98 ? 15.519 -8.168 -23.308 1.00 90.12 98 ASP A O 1
ATOM 765 N N . VAL A 1 99 ? 13.974 -8.742 -24.846 1.00 87.56 99 VAL A N 1
ATOM 766 C CA . VAL A 1 99 ? 12.783 -8.584 -24.001 1.00 87.56 99 VAL A CA 1
ATOM 767 C C . VAL A 1 99 ? 12.862 -9.396 -22.703 1.00 87.56 99 VAL A C 1
ATOM 769 O O . VAL A 1 99 ? 12.321 -8.973 -21.682 1.00 87.56 99 VAL A O 1
ATOM 772 N N . LYS A 1 100 ? 13.600 -10.517 -22.692 1.00 89.44 100 LYS A N 1
ATOM 773 C CA . LYS A 1 100 ? 13.791 -11.367 -21.502 1.00 89.44 100 LYS A CA 1
ATOM 774 C C . LYS A 1 100 ? 14.551 -10.657 -20.375 1.00 89.44 100 LYS A C 1
ATOM 776 O O . L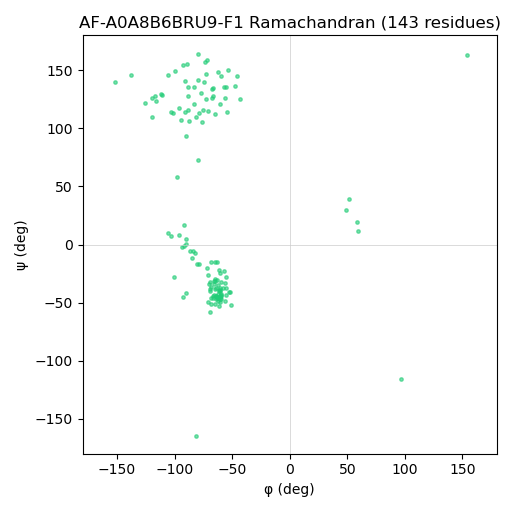YS A 1 100 ? 14.517 -11.112 -19.232 1.00 89.44 100 LYS A O 1
ATOM 781 N N . ASN A 1 101 ? 15.209 -9.534 -20.674 1.00 92.19 101 ASN A N 1
ATOM 782 C CA . ASN A 1 101 ? 15.964 -8.737 -19.706 1.00 92.19 101 ASN A CA 1
ATOM 783 C C . ASN A 1 101 ? 15.133 -7.653 -19.011 1.00 92.19 101 ASN A C 1
ATOM 785 O O . ASN A 1 101 ? 15.674 -6.885 -18.211 1.00 92.19 101 ASN A O 1
ATOM 789 N N . TYR A 1 102 ? 13.828 -7.599 -19.272 1.00 92.94 102 TYR A N 1
ATOM 790 C CA . TYR A 1 102 ? 12.899 -6.707 -18.591 1.00 92.94 102 TYR A CA 1
ATOM 791 C C . TYR A 1 102 ? 12.041 -7.480 -17.597 1.00 92.94 102 TYR A C 1
ATOM 793 O O . TYR A 1 102 ? 11.679 -8.637 -17.799 1.00 92.94 102 TYR A O 1
ATOM 801 N N . ARG A 1 103 ? 11.705 -6.821 -16.494 1.00 92.25 103 ARG A N 1
ATOM 802 C CA . ARG A 1 103 ? 10.758 -7.315 -15.499 1.00 92.25 103 ARG A CA 1
ATOM 803 C C . ARG A 1 103 ? 9.513 -6.439 -15.536 1.00 92.25 103 ARG A C 1
ATOM 805 O O . ARG A 1 103 ? 9.666 -5.221 -15.455 1.00 92.25 103 ARG A O 1
ATOM 812 N N . PRO A 1 104 ? 8.302 -7.006 -15.621 1.00 93.88 104 PRO A N 1
ATOM 813 C CA . PRO A 1 104 ? 7.101 -6.209 -15.442 1.00 93.88 104 PRO A CA 1
ATOM 814 C C . PRO A 1 104 ? 7.027 -5.715 -13.993 1.00 93.88 104 PRO A C 1
ATOM 816 O O . PRO A 1 104 ? 7.258 -6.477 -13.053 1.00 93.88 104 PRO A O 1
ATOM 819 N N . ILE A 1 105 ? 6.704 -4.436 -13.812 1.00 93.56 105 ILE A N 1
ATOM 820 C CA . ILE A 1 105 ? 6.361 -3.852 -12.516 1.00 93.56 105 ILE A CA 1
ATOM 821 C C . ILE A 1 105 ? 4.940 -3.311 -12.594 1.00 93.56 105 ILE A C 1
ATOM 823 O O . ILE A 1 105 ? 4.629 -2.492 -13.456 1.00 93.56 105 ILE A O 1
ATOM 827 N N . SER A 1 106 ? 4.102 -3.748 -11.658 1.00 95.06 106 SER A N 1
ATOM 828 C CA . SER A 1 106 ? 2.723 -3.288 -11.511 1.00 95.06 106 SER A CA 1
ATOM 829 C C . SER A 1 106 ? 2.650 -2.058 -10.606 1.00 95.06 106 SER A C 1
ATOM 831 O O . SER A 1 106 ? 2.940 -2.111 -9.407 1.00 95.06 106 SER A O 1
ATOM 833 N N . LEU A 1 107 ? 2.229 -0.932 -11.171 1.00 94.88 107 LEU A N 1
ATOM 834 C CA . LEU A 1 107 ? 1.896 0.282 -10.440 1.00 94.88 107 LEU A CA 1
ATOM 835 C C . LEU A 1 107 ? 0.412 0.240 -10.068 1.00 94.88 107 LEU A C 1
ATOM 837 O O . LEU A 1 107 ? -0.443 0.606 -10.868 1.00 94.88 107 LEU A O 1
ATOM 841 N N . LEU A 1 108 ? 0.117 -0.252 -8.865 1.00 96.38 108 LEU A N 1
ATOM 842 C CA . LEU A 1 108 ? -1.222 -0.232 -8.259 1.00 96.38 108 LEU A CA 1
ATOM 843 C C . LEU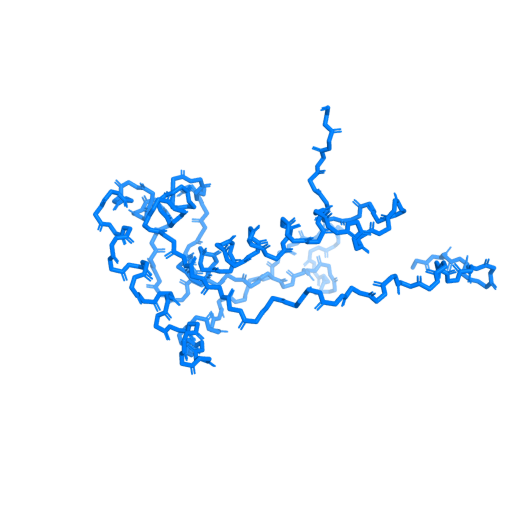 A 1 108 ? -1.547 1.138 -7.646 1.00 96.38 108 LEU A C 1
ATOM 845 O O . LEU A 1 108 ? -0.633 1.922 -7.359 1.00 96.38 108 LEU A O 1
ATOM 849 N N . SER A 1 109 ? -2.837 1.369 -7.376 1.00 97.25 109 SER A N 1
ATOM 850 C CA . SER A 1 109 ? -3.322 2.490 -6.558 1.00 97.25 109 SER A CA 1
ATOM 851 C C . SER A 1 109 ? -2.519 2.618 -5.261 1.00 97.25 109 SER A C 1
ATOM 853 O O . SER A 1 109 ? -2.224 1.634 -4.576 1.00 97.25 109 SER A O 1
ATOM 855 N N . VAL A 1 110 ? -2.161 3.847 -4.893 1.00 97.56 110 VAL A N 1
ATOM 856 C CA . VAL A 1 110 ? -1.450 4.099 -3.632 1.00 97.56 110 VAL A CA 1
ATOM 857 C C . VAL A 1 110 ? -2.376 3.852 -2.439 1.00 97.56 110 VAL A C 1
ATOM 859 O O . VAL A 1 110 ? -1.922 3.366 -1.407 1.00 97.56 110 VAL A O 1
ATOM 862 N N . ILE A 1 111 ? -3.677 4.114 -2.599 1.00 97.81 111 ILE A N 1
ATOM 863 C CA . ILE A 1 111 ? -4.687 3.863 -1.567 1.00 97.81 111 ILE A CA 1
ATOM 864 C C . ILE A 1 111 ? -4.825 2.355 -1.308 1.00 97.81 111 ILE A C 1
ATOM 866 O O . ILE A 1 111 ? -4.806 1.950 -0.147 1.00 97.81 111 ILE A O 1
ATOM 870 N N . SER A 1 112 ? -4.858 1.535 -2.368 1.00 97.56 112 SER A N 1
ATOM 871 C CA . SER A 1 112 ? -4.801 0.061 -2.276 1.00 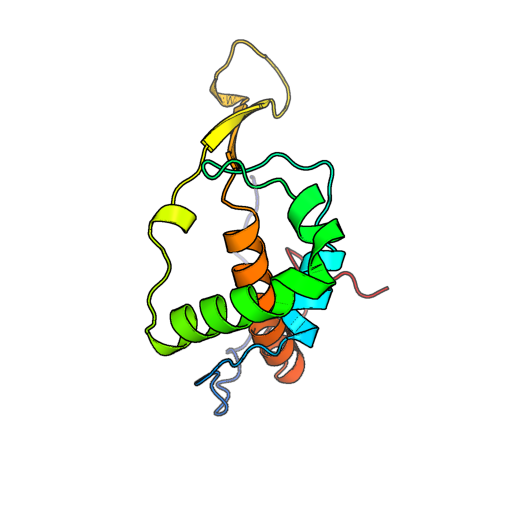97.56 112 SER A CA 1
ATOM 872 C C . SER A 1 112 ? -3.633 -0.399 -1.407 1.00 97.56 112 SER A C 1
ATOM 874 O O . SER A 1 112 ? -3.814 -1.095 -0.411 1.00 97.56 112 SER A O 1
ATOM 876 N N . LYS A 1 113 ? -2.425 0.091 -1.719 1.00 97.06 113 LYS A N 1
ATOM 877 C CA . LYS A 1 113 ? -1.204 -0.244 -0.973 1.00 97.06 113 LYS A CA 1
ATOM 878 C C . LYS A 1 113 ? -1.267 0.202 0.485 1.00 97.06 113 LYS A C 1
ATOM 880 O O . LYS A 1 113 ? -0.705 -0.469 1.347 1.00 97.06 113 LYS A O 1
ATOM 885 N N . CYS A 1 114 ? -1.916 1.329 0.780 1.00 97.88 114 CYS A N 1
ATOM 886 C CA . CYS A 1 114 ? -2.140 1.760 2.157 1.00 97.88 114 CYS A CA 1
ATOM 887 C C . CYS A 1 114 ? -3.032 0.763 2.908 1.00 97.88 114 CYS A C 1
ATOM 889 O O . CYS A 1 114 ? -2.657 0.356 4.005 1.00 97.88 114 CYS A O 1
ATOM 891 N N . MET A 1 115 ? -4.145 0.317 2.314 1.00 97.62 115 MET A N 1
ATOM 892 C CA . MET A 1 115 ? -5.013 -0.701 2.919 1.00 97.62 115 MET A CA 1
ATOM 893 C C . MET A 1 115 ? -4.260 -2.017 3.151 1.00 97.62 115 MET A C 1
ATOM 895 O O . MET A 1 115 ? -4.266 -2.541 4.264 1.00 97.62 115 MET A O 1
ATOM 899 N N . GLU A 1 116 ? -3.561 -2.520 2.129 1.00 97.06 116 GLU A N 1
ATOM 900 C CA . GLU A 1 116 ? -2.741 -3.735 2.222 1.00 97.06 116 GLU A CA 1
ATOM 901 C C . GLU A 1 116 ? -1.719 -3.624 3.357 1.00 97.06 116 GLU A C 1
ATOM 903 O O . GLU A 1 116 ? -1.549 -4.552 4.145 1.00 97.06 116 GLU A O 1
ATOM 908 N N . ARG A 1 117 ? -1.060 -2.465 3.491 1.00 96.69 117 ARG A N 1
ATOM 909 C CA . ARG A 1 117 ? -0.064 -2.230 4.541 1.00 96.69 117 ARG A CA 1
ATOM 910 C C . ARG A 1 117 ? -0.688 -2.121 5.932 1.00 96.69 117 ARG A C 1
ATOM 912 O O . ARG A 1 117 ? -0.064 -2.558 6.901 1.00 96.69 117 ARG A O 1
ATOM 919 N N . SER A 1 118 ? -1.894 -1.565 6.039 1.00 96.25 118 SER A N 1
ATOM 920 C CA . SER A 1 118 ? -2.668 -1.569 7.280 1.00 96.25 118 SER A CA 1
ATOM 921 C C . SER A 1 118 ? -2.976 -3.002 7.709 1.00 96.25 118 SER A C 1
ATOM 923 O O . SER A 1 118 ? -2.594 -3.381 8.811 1.00 96.25 118 SER A O 1
ATOM 925 N N . VAL A 1 119 ? -3.547 -3.828 6.827 1.00 96.38 119 VAL A N 1
ATOM 926 C CA . VAL A 1 119 ? -3.850 -5.246 7.105 1.00 96.38 119 VAL A CA 1
ATOM 927 C C . VAL A 1 119 ? -2.580 -6.038 7.425 1.00 96.38 119 VAL A C 1
ATOM 929 O O . VAL A 1 119 ? -2.530 -6.746 8.431 1.00 96.38 119 VAL A O 1
ATOM 932 N N . TYR A 1 120 ? -1.517 -5.852 6.637 1.00 94.88 120 TYR A N 1
ATOM 933 C CA . TYR A 1 120 ? -0.215 -6.481 6.857 1.00 94.88 120 TYR A CA 1
ATOM 934 C C . TYR A 1 120 ? 0.302 -6.248 8.277 1.00 94.88 120 TYR A C 1
ATOM 936 O O . TYR A 1 120 ? 0.823 -7.174 8.888 1.00 94.88 120 TYR A O 1
ATOM 944 N N . LYS A 1 121 ? 0.140 -5.042 8.838 1.00 91.69 121 LYS A N 1
ATOM 945 C CA . LYS A 1 121 ? 0.585 -4.749 10.208 1.00 91.69 121 LYS A CA 1
ATOM 946 C C . LYS A 1 121 ? -0.114 -5.650 11.234 1.00 91.69 121 LYS A C 1
ATOM 948 O O . LYS A 1 121 ? 0.547 -6.118 12.154 1.00 91.69 121 LYS A O 1
ATOM 953 N N . HIS A 1 122 ? -1.411 -5.916 11.074 1.00 92.44 122 HIS A N 1
ATOM 954 C CA . HIS A 1 122 ? -2.155 -6.812 11.966 1.00 92.44 122 HIS A CA 1
ATOM 955 C C . HIS A 1 122 ? -1.697 -8.264 11.803 1.00 92.44 122 HIS A C 1
ATOM 957 O O . HIS A 1 122 ? -1.311 -8.893 12.788 1.00 92.44 122 HIS A O 1
ATOM 963 N N . VAL A 1 123 ? -1.658 -8.756 10.561 1.00 92.56 123 VAL A N 1
ATOM 964 C CA . VAL A 1 123 ? -1.274 -10.144 10.254 1.00 92.56 123 VAL A CA 1
ATOM 965 C C . VAL A 1 123 ? 0.162 -10.428 10.686 1.00 92.56 123 VAL A C 1
ATOM 967 O O . VAL A 1 123 ? 0.421 -11.390 11.402 1.00 92.56 123 VAL A O 1
ATOM 970 N N . TYR A 1 124 ? 1.101 -9.551 10.333 1.00 91.56 124 TYR A N 1
ATOM 971 C CA . TYR A 1 124 ? 2.506 -9.709 10.692 1.00 91.56 124 TYR A CA 1
ATOM 972 C C . TYR A 1 124 ? 2.711 -9.702 12.210 1.00 91.56 124 TYR A C 1
ATOM 974 O O . TYR A 1 124 ? 3.445 -10.535 12.733 1.00 91.56 124 TYR A O 1
ATOM 982 N N . ASN A 1 125 ? 2.042 -8.804 12.940 1.00 90.31 125 ASN A N 1
ATOM 983 C CA . ASN A 1 125 ? 2.153 -8.761 14.399 1.00 90.31 125 ASN A CA 1
ATOM 984 C C . ASN A 1 125 ? 1.585 -10.021 15.061 1.00 90.31 125 ASN A C 1
ATOM 986 O O . ASN A 1 125 ? 2.186 -10.515 16.013 1.00 90.31 125 ASN A O 1
ATOM 990 N N . HIS A 1 126 ? 0.475 -10.562 14.551 1.00 90.12 126 HIS A N 1
ATOM 991 C CA . HIS A 1 126 ? -0.040 -11.856 14.996 1.00 90.12 126 HIS A CA 1
ATOM 992 C C . HIS A 1 126 ? 0.996 -12.963 14.730 1.00 90.12 126 HIS A C 1
ATOM 994 O O . HIS A 1 126 ? 1.371 -13.700 15.639 1.00 90.12 126 HIS A O 1
ATOM 1000 N N . TYR A 1 127 ? 1.580 -13.001 13.529 1.00 88.56 127 TYR A N 1
ATOM 1001 C CA . TYR A 1 127 ? 2.568 -14.020 13.161 1.00 88.56 127 TYR A CA 1
ATOM 1002 C C . TYR A 1 127 ? 3.820 -13.973 14.039 1.00 88.56 127 TYR A C 1
ATOM 1004 O O . TYR A 1 127 ? 4.345 -15.017 14.429 1.00 88.56 127 TYR A O 1
ATOM 1012 N N . MET A 1 128 ? 4.277 -12.770 14.388 1.00 87.25 128 MET A N 1
ATOM 1013 C CA . MET A 1 128 ? 5.393 -12.570 15.311 1.00 87.25 128 MET A CA 1
ATOM 1014 C C . MET A 1 128 ? 5.040 -12.979 16.740 1.00 87.25 128 MET A C 1
ATOM 1016 O O . MET A 1 128 ? 5.815 -13.689 17.374 1.00 87.25 128 MET A O 1
ATOM 1020 N N . ARG A 1 129 ? 3.868 -12.570 17.243 1.00 88.12 129 ARG A N 1
ATOM 1021 C CA . ARG A 1 129 ? 3.420 -12.875 18.611 1.00 88.12 129 ARG A CA 1
ATOM 1022 C C . ARG A 1 129 ? 3.306 -14.378 18.861 1.00 88.12 129 ARG A C 1
ATOM 1024 O O . ARG A 1 129 ? 3.629 -14.834 19.954 1.00 88.12 129 ARG A O 1
ATOM 1031 N N . HIS A 1 130 ? 2.850 -15.127 17.863 1.00 86.69 130 HIS A N 1
ATOM 1032 C CA . HIS A 1 130 ? 2.638 -16.569 17.972 1.00 86.69 130 HIS A CA 1
ATOM 1033 C C . HIS A 1 130 ? 3.814 -17.401 17.438 1.00 86.69 130 HIS A C 1
ATOM 1035 O O . HIS A 1 130 ? 3.705 -18.623 17.372 1.00 86.69 130 HIS A O 1
ATOM 1041 N N . TYR A 1 131 ? 4.945 -16.767 17.094 1.00 85.19 131 TYR A N 1
ATOM 1042 C CA . TYR A 1 131 ? 6.136 -17.432 16.549 1.00 85.19 131 TYR A CA 1
ATOM 1043 C C . TYR A 1 131 ? 5.818 -18.351 15.354 1.00 85.19 131 TYR A C 1
ATOM 1045 O O . TYR A 1 131 ? 6.381 -19.437 15.229 1.00 85.19 131 TYR A O 1
ATOM 1053 N N . ILE A 1 132 ? 4.898 -17.915 14.482 1.00 85.81 132 ILE A N 1
ATOM 1054 C CA . ILE A 1 132 ? 4.456 -18.683 13.304 1.00 85.81 132 ILE A CA 1
ATOM 1055 C C . ILE A 1 132 ? 5.579 -18.768 12.267 1.00 85.81 132 ILE A C 1
ATOM 1057 O O . ILE A 1 132 ? 5.756 -19.791 11.610 1.00 85.81 132 ILE A O 1
ATOM 1061 N N . LEU A 1 133 ? 6.344 -17.684 12.093 1.00 83.56 133 LEU A N 1
ATOM 1062 C CA . LEU A 1 133 ? 7.451 -17.669 11.139 1.00 83.56 133 LEU A CA 1
ATOM 1063 C C . LEU A 1 133 ? 8.656 -18.426 11.704 1.00 83.56 133 LEU A C 1
ATOM 1065 O O . LEU A 1 133 ? 9.118 -18.147 12.810 1.00 83.56 133 LEU A O 1
ATOM 1069 N N . THR A 1 134 ? 9.209 -19.343 10.906 1.00 81.12 134 THR A N 1
ATOM 1070 C CA . THR A 1 134 ? 10.448 -20.049 11.252 1.00 81.12 134 THR A CA 1
ATOM 1071 C C . THR A 1 134 ? 11.631 -19.084 11.376 1.00 81.12 134 THR A C 1
ATOM 1073 O O . THR A 1 134 ? 11.746 -18.104 10.635 1.00 81.12 134 THR A O 1
ATOM 1076 N N . LYS A 1 135 ? 12.582 -19.417 12.256 1.00 82.44 135 LYS A N 1
ATOM 1077 C CA . LYS A 1 135 ? 13.874 -18.722 12.391 1.00 82.44 135 LYS A CA 1
ATOM 1078 C C . LYS A 1 135 ? 14.688 -18.692 11.088 1.00 82.44 135 LYS A C 1
ATOM 1080 O O . LYS A 1 135 ? 15.550 -17.838 10.923 1.00 82.44 135 LYS A O 1
ATOM 1085 N N . ASN A 1 136 ? 14.424 -19.625 10.170 1.00 83.31 136 ASN A N 1
ATOM 1086 C CA . ASN A 1 136 ? 15.114 -19.735 8.885 1.00 83.31 136 ASN A CA 1
ATOM 1087 C C . ASN A 1 136 ? 14.491 -18.859 7.780 1.00 83.31 136 ASN A C 1
ATOM 1089 O O . ASN A 1 136 ? 15.046 -18.778 6.685 1.00 83.31 136 ASN A O 1
ATOM 1093 N N . GLN A 1 137 ? 13.360 -18.192 8.036 1.00 84.25 137 GLN A N 1
ATOM 1094 C CA . GLN A 1 137 ? 12.734 -17.298 7.065 1.00 84.25 137 GLN A CA 1
ATOM 1095 C C . GLN A 1 137 ? 13.522 -15.982 7.008 1.00 84.25 137 GLN A C 1
ATOM 1097 O O . GLN A 1 137 ? 13.414 -15.149 7.896 1.00 84.25 137 GLN A O 1
ATOM 1102 N N . SER A 1 138 ? 14.307 -15.762 5.958 1.00 84.50 138 SER A N 1
ATOM 1103 C CA . SER A 1 138 ? 15.116 -14.539 5.806 1.00 84.50 138 SER A CA 1
ATOM 1104 C C . SER A 1 138 ? 14.489 -13.504 4.866 1.00 84.50 138 SER A C 1
ATOM 1106 O O . SER A 1 138 ? 14.702 -12.301 5.016 1.00 84.50 138 SER A O 1
ATOM 1108 N N . GLY A 1 139 ? 13.693 -13.952 3.894 1.00 87.00 139 GLY A N 1
ATOM 1109 C CA . GLY A 1 139 ? 13.034 -13.078 2.927 1.00 87.00 139 GLY A CA 1
ATOM 1110 C C . GLY A 1 139 ? 11.854 -12.319 3.534 1.00 87.00 139 GLY A C 1
ATOM 1111 O O . GLY A 1 139 ? 11.059 -12.894 4.276 1.00 87.00 139 GLY A O 1
ATOM 1112 N N . PHE A 1 140 ? 11.710 -11.044 3.163 1.00 85.94 140 PHE A N 1
ATOM 1113 C CA . PHE A 1 140 ? 10.545 -10.200 3.479 1.00 85.94 140 PHE A CA 1
ATOM 1114 C C . PHE A 1 140 ? 10.233 -10.033 4.979 1.00 85.94 140 PHE A C 1
ATOM 1116 O O . PHE A 1 140 ? 9.128 -9.633 5.336 1.00 85.94 140 PHE A O 1
ATOM 1123 N N . GLN A 1 141 ? 11.207 -10.291 5.854 1.00 83.25 141 GLN A N 1
ATOM 1124 C CA . GLN A 1 141 ? 11.115 -9.994 7.281 1.00 83.25 141 GLN A CA 1
ATOM 1125 C C . GLN A 1 141 ? 11.622 -8.583 7.588 1.00 83.25 141 GLN A C 1
ATOM 1127 O O . GLN A 1 141 ? 12.446 -8.022 6.858 1.00 83.25 141 GLN A O 1
ATOM 1132 N N . ARG A 1 142 ? 11.154 -8.000 8.697 1.00 74.75 142 ARG A N 1
ATOM 1133 C CA . ARG A 1 142 ? 11.774 -6.780 9.224 1.00 74.75 142 ARG A CA 1
ATOM 1134 C C . ARG A 1 142 ? 13.179 -7.129 9.717 1.00 74.75 142 ARG A C 1
ATOM 1136 O O . ARG A 1 142 ? 13.317 -8.024 10.542 1.00 74.75 142 ARG A O 1
ATOM 1143 N N . LEU A 1 143 ? 14.200 -6.412 9.248 1.00 63.84 143 LEU A N 1
ATOM 1144 C CA . LEU A 1 143 ? 15.550 -6.531 9.803 1.00 63.84 143 LEU A CA 1
ATOM 1145 C C . LEU A 1 143 ? 15.500 -6.146 11.288 1.00 63.84 143 LEU A C 1
ATOM 1147 O O . LEU A 1 143 ? 15.050 -5.051 11.635 1.00 63.84 143 LEU A O 1
ATOM 1151 N N . ILE A 1 144 ? 15.888 -7.079 12.153 1.00 57.34 144 ILE A N 1
ATOM 1152 C CA . ILE A 1 144 ? 16.101 -6.827 13.576 1.00 57.34 144 ILE A CA 1
ATOM 1153 C C . ILE A 1 144 ? 17.555 -6.360 13.678 1.00 57.34 144 ILE A C 1
ATOM 1155 O O . ILE A 1 144 ? 18.458 -7.166 13.465 1.00 57.34 144 ILE A O 1
ATOM 1159 N N . ASN A 1 145 ? 17.756 -5.061 13.906 1.00 38.38 145 ASN A N 1
ATOM 1160 C CA . ASN A 1 145 ? 19.050 -4.508 14.313 1.00 38.38 145 ASN A CA 1
ATOM 1161 C C . ASN A 1 145 ? 19.143 -4.527 15.835 1.00 38.38 145 ASN A C 1
ATOM 1163 O O . ASN A 1 145 ? 18.107 -4.205 16.466 1.00 38.38 145 ASN A O 1
#

Radius of gyration: 19.2 Å; Cα contacts (8 Å, |Δi|>4): 144; chains: 1; bounding box: 40×49×46 Å

Sequence (145 aa):
SNIDDSSAMLPEELKTISDDISYIELTVTVVEDILKIVNPTKASGPDFISPKLLKEASSVLKYPLCKLFNLSLSTSTFPDEWKRANVTPVYKNSKPNDVKNYRPISLLSVISKCMERSVYKHVYNHYMRHYILTKNQSGFQRLIN

Solvent-accessible surface area (backbone atoms only — not comparable to full-atom values): 8966 Å² total; per-residue (Å²): 132,94,75,85,60,91,82,64,74,78,76,77,81,77,80,85,70,92,82,72,90,85,75,80,82,72,47,48,66,58,41,27,56,48,27,60,68,44,60,51,85,52,82,43,14,78,78,64,51,48,31,38,56,47,29,77,43,16,88,67,48,16,55,62,50,28,55,51,48,41,48,28,55,77,65,74,44,78,60,70,76,46,74,40,53,46,74,45,75,41,78,73,68,90,56,91,90,42,74,88,32,43,42,81,42,73,30,40,25,52,66,44,52,45,49,52,52,54,53,45,54,56,55,51,51,52,35,60,76,68,61,67,67,59,93,82,63,72,76,96,56,82,83,85,128

InterPro domains:
  IPR043502 DNA/RNA polymerase superfamily [SSF56672] (20-131)

pLDDT: mean 89.86, std 10.87, range [38.38, 98.62]

Nearest PDB structures (foldseek):
  8uw3-assembly1_A  TM=9.062E-01  e=1.271E-04  Homo sapiens
  8c8j-assembly1_A  TM=8.692E-01  e=7.970E-04  Homo sapiens
  8gh6-assembly1_A  TM=8.467E-01  e=9.519E-04  Bombyx mori
  8ibz-assembly1_C  TM=8.402E-01  e=2.605E-03  Bombyx mori
  8ibx-assembly1_C  TM=8.455E-01  e=4.183E-03  Bombyx mori

Organism: Mytilus galloprovincialis (NCBI:txid29158)

Secondary structure (DSSP, 8-state):
-----TT-PPPS-----S---------HHHHHHHHHTS-TTSPP-TT---HHHHHHTHHHHHHHHHHHHHHHHHTT---HHHH-EEEEEEE-SS-TT-GGGEEEEEEE-HHHHHHHHHHHHHHHHHHHHTT-S-TT--TTPPP--

Foldseek 3Di:
DPDDCVVPDDPDDQDDDPDDCPDDQFDLVLLLVLLLPQDQPDAAWPVRDGSVCSNVCSVPVSVVLSVVLNVCRVVVHDDPLQVDWDWDWDAQDDDPVDSVRTDIDTRGHPSSVSSVVSVCVVVVVVCVVSVRDDPPPPPPDDDDD